Protein AF-A0A1B9S651-F1 (afdb_monomer_lite)

Radius of gyration: 18.15 Å; chains: 1; bounding box: 76×30×40 Å

Structure (mmCIF, N/CA/C/O backbone):
data_AF-A0A1B9S651-F1
#
_entry.id   AF-A0A1B9S651-F1
#
loop_
_atom_site.group_PDB
_atom_site.id
_atom_site.type_symbol
_atom_site.label_atom_id
_atom_site.label_alt_id
_atom_site.label_comp_id
_atom_site.label_asym_id
_atom_site.label_entity_id
_atom_site.label_seq_id
_atom_site.pdbx_PDB_ins_code
_atom_site.Cartn_x
_atom_site.Cartn_y
_atom_site.Cartn_z
_atom_site.occupancy
_atom_site.B_iso_or_equiv
_atom_site.auth_seq_id
_atom_site.auth_comp_id
_atom_site.auth_asym_id
_atom_site.auth_atom_id
_atom_site.pdbx_PDB_model_num
ATOM 1 N N . MET A 1 1 ? 42.872 4.425 -22.861 1.00 46.91 1 MET A N 1
ATOM 2 C CA . MET A 1 1 ? 41.593 3.823 -23.287 1.00 46.91 1 MET A CA 1
ATOM 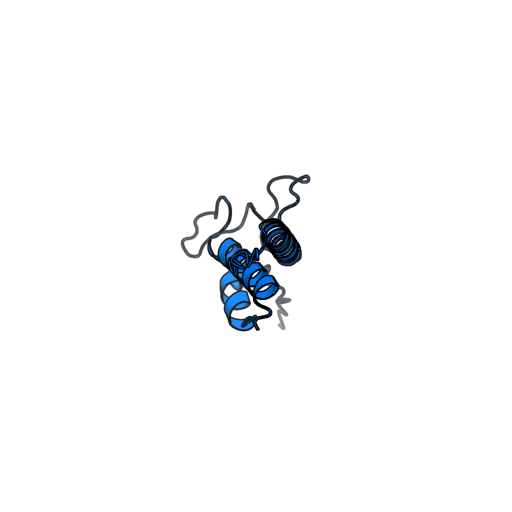3 C C . MET A 1 1 ? 40.759 3.622 -22.042 1.00 46.91 1 MET A C 1
ATOM 5 O O . MET A 1 1 ? 41.035 2.718 -21.267 1.00 46.91 1 MET A O 1
ATOM 9 N N . SER A 1 2 ? 39.843 4.553 -21.793 1.00 48.75 2 SER A N 1
ATOM 10 C CA . SER A 1 2 ? 38.968 4.549 -20.624 1.00 48.75 2 SER A CA 1
ATOM 11 C C . SER A 1 2 ? 37.821 3.576 -20.888 1.00 48.75 2 SER A C 1
ATOM 13 O O . SER A 1 2 ? 36.890 3.909 -21.611 1.00 48.75 2 SER A O 1
ATOM 15 N N . GLY A 1 3 ? 37.922 2.358 -20.365 1.00 49.81 3 GLY A N 1
ATOM 16 C CA . GLY A 1 3 ? 36.789 1.443 -20.251 1.00 49.81 3 GLY A CA 1
ATOM 17 C C . GLY A 1 3 ? 36.259 1.556 -18.835 1.00 49.81 3 GLY A C 1
ATOM 18 O O . GLY A 1 3 ? 36.717 0.831 -17.955 1.00 49.81 3 GLY A O 1
ATOM 19 N N . TRP A 1 4 ? 35.401 2.543 -18.581 1.00 55.06 4 TRP A N 1
ATOM 20 C CA . TRP A 1 4 ? 34.755 2.663 -17.283 1.00 55.06 4 TRP A CA 1
ATOM 21 C C . TRP A 1 4 ? 33.799 1.494 -17.088 1.00 55.06 4 TRP A C 1
ATOM 23 O O . TRP A 1 4 ? 32.977 1.182 -17.943 1.00 55.06 4 TRP A O 1
ATOM 33 N N . ILE A 1 5 ? 33.995 0.844 -15.949 1.00 56.00 5 ILE A N 1
ATOM 34 C CA . ILE A 1 5 ? 33.122 -0.120 -15.299 1.00 56.00 5 ILE A CA 1
ATOM 35 C C . ILE A 1 5 ? 31.674 0.358 -15.460 1.00 56.00 5 ILE A C 1
ATOM 37 O O . ILE A 1 5 ? 31.276 1.335 -14.826 1.00 56.00 5 ILE A O 1
ATOM 41 N N . SER A 1 6 ? 30.882 -0.315 -16.297 1.00 48.56 6 SER A N 1
ATOM 42 C CA . SER A 1 6 ? 29.426 -0.227 -16.204 1.00 48.56 6 SER A CA 1
ATOM 43 C C . SER A 1 6 ? 29.041 -0.955 -14.925 1.00 48.56 6 SER A C 1
A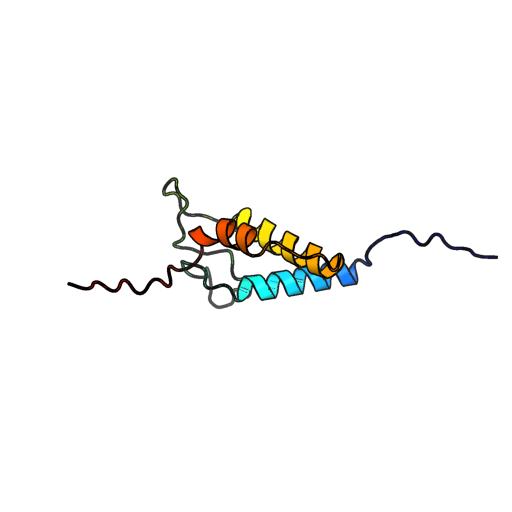TOM 45 O O . SER A 1 6 ? 28.785 -2.157 -14.919 1.00 48.56 6 SER A O 1
ATOM 47 N N . SER A 1 7 ? 29.128 -0.224 -13.815 1.00 50.16 7 SER A N 1
ATOM 48 C CA . SER A 1 7 ? 28.535 -0.629 -12.555 1.00 50.16 7 SER A CA 1
ATOM 49 C C . SER A 1 7 ? 27.058 -0.841 -12.847 1.00 50.16 7 SER A C 1
ATOM 51 O O . SER A 1 7 ? 26.386 0.065 -13.337 1.00 50.16 7 SER A O 1
ATOM 53 N N . LEU A 1 8 ? 26.593 -2.068 -12.650 1.00 57.75 8 LEU A N 1
ATOM 54 C CA . LEU A 1 8 ? 25.216 -2.488 -12.859 1.00 57.75 8 LEU A CA 1
ATOM 55 C C . LEU A 1 8 ? 24.354 -1.890 -11.733 1.00 57.75 8 LEU A C 1
ATOM 57 O O . LEU A 1 8 ? 23.893 -2.594 -10.844 1.00 57.75 8 LEU A O 1
ATOM 61 N N . THR A 1 9 ? 24.243 -0.567 -11.700 1.00 61.31 9 THR A N 1
ATOM 62 C CA . THR A 1 9 ? 23.451 0.182 -10.729 1.00 61.31 9 THR A CA 1
ATOM 63 C C . THR A 1 9 ? 22.327 0.831 -11.503 1.00 61.31 9 THR A C 1
ATOM 65 O O . THR A 1 9 ? 22.587 1.658 -12.378 1.00 61.31 9 THR 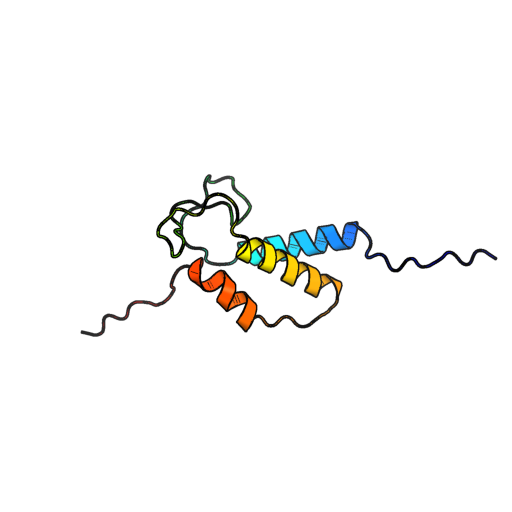A O 1
ATOM 68 N N . VAL A 1 10 ? 21.091 0.435 -11.201 1.00 66.06 10 VAL A N 1
ATOM 69 C CA . VAL A 1 10 ? 19.909 1.196 -11.611 1.00 66.06 10 VAL A CA 1
ATOM 70 C C . VAL A 1 10 ? 20.160 2.646 -11.181 1.00 66.06 10 VAL A C 1
ATOM 72 O O . VAL A 1 10 ? 20.520 2.851 -10.016 1.00 66.06 10 VAL A O 1
ATOM 75 N N . PRO A 1 11 ? 20.097 3.631 -12.091 1.00 76.94 11 PRO A N 1
ATOM 76 C CA . PRO A 1 11 ? 20.352 5.011 -11.711 1.00 76.94 11 PRO A CA 1
ATOM 77 C C . PRO A 1 11 ? 19.312 5.430 -10.667 1.00 76.94 11 PRO A C 1
ATOM 79 O O . PRO A 1 11 ? 18.143 5.054 -10.757 1.00 76.94 11 PRO A O 1
ATOM 82 N N . GLU A 1 12 ? 19.743 6.173 -9.647 1.00 77.75 12 GLU A N 1
ATOM 83 C CA . GLU A 1 12 ? 18.892 6.543 -8.504 1.00 77.75 12 GLU A CA 1
ATOM 84 C C . GLU A 1 12 ? 17.601 7.253 -8.954 1.00 77.75 12 GLU A C 1
ATOM 86 O O . GLU A 1 12 ? 16.539 7.029 -8.379 1.00 77.75 12 GLU A O 1
ATOM 91 N N . GLU A 1 13 ? 17.670 8.015 -10.049 1.00 82.00 13 GLU A N 1
ATOM 92 C CA . GLU A 1 13 ? 16.526 8.685 -10.678 1.00 82.00 13 GLU A CA 1
ATOM 93 C C . GLU A 1 13 ? 15.453 7.702 -11.181 1.00 82.00 13 GLU A C 1
ATOM 95 O O . GLU A 1 13 ? 14.259 7.956 -11.009 1.00 82.00 13 GLU A O 1
ATOM 100 N N . ASP A 1 14 ? 15.850 6.562 -11.756 1.00 84.62 14 ASP A N 1
ATOM 101 C CA . ASP A 1 14 ? 14.906 5.543 -12.235 1.00 84.62 14 ASP A CA 1
ATOM 102 C C . ASP A 1 14 ? 14.224 4.844 -11.052 1.00 84.62 14 ASP A C 1
ATOM 104 O O . ASP A 1 14 ? 13.025 4.562 -11.100 1.00 84.62 14 ASP A O 1
ATOM 108 N N . LEU A 1 15 ? 14.959 4.614 -9.957 1.00 86.94 15 LEU A N 1
ATOM 109 C CA . LEU A 1 15 ? 14.403 4.051 -8.725 1.00 86.94 15 LEU A CA 1
ATOM 110 C C . LEU A 1 15 ? 13.376 4.997 -8.091 1.00 86.94 15 LEU A C 1
ATOM 112 O O . LEU A 1 15 ? 12.284 4.560 -7.726 1.00 86.94 15 LEU A O 1
ATOM 116 N N . GLU A 1 16 ? 13.694 6.288 -7.984 1.00 88.44 16 GLU A N 1
ATOM 117 C CA . GLU A 1 16 ? 12.763 7.291 -7.460 1.00 88.44 16 GLU A CA 1
ATOM 118 C C . GLU A 1 16 ? 11.493 7.393 -8.314 1.00 88.44 16 GLU A C 1
ATOM 120 O O . GLU A 1 16 ? 10.382 7.466 -7.777 1.00 88.44 16 GLU A O 1
ATOM 125 N N . GLN A 1 17 ? 11.627 7.355 -9.644 1.00 90.50 17 GLN A N 1
ATOM 126 C CA . GLN A 1 17 ? 10.481 7.368 -10.553 1.00 90.50 17 GLN A CA 1
ATOM 127 C C . GLN A 1 17 ? 9.633 6.099 -10.437 1.00 90.50 17 GLN A C 1
ATOM 129 O O . GLN A 1 17 ? 8.406 6.197 -10.359 1.00 90.50 17 GLN A O 1
ATOM 134 N N . ALA A 1 18 ? 10.260 4.923 -10.381 1.00 90.88 18 ALA A N 1
ATOM 135 C CA . ALA A 1 18 ? 9.561 3.653 -10.220 1.00 90.88 18 ALA A CA 1
ATOM 136 C C . ALA A 1 18 ? 8.806 3.591 -8.889 1.00 90.88 18 ALA A C 1
ATOM 138 O O . ALA A 1 18 ? 7.632 3.219 -8.866 1.00 90.88 18 ALA A O 1
ATOM 139 N N . LEU A 1 19 ? 9.439 4.024 -7.793 1.00 90.12 19 LEU A N 1
ATOM 140 C CA . LEU A 1 19 ? 8.788 4.121 -6.489 1.00 90.12 19 LEU A CA 1
ATOM 141 C C . LEU A 1 19 ? 7.614 5.086 -6.534 1.00 90.12 19 LEU A C 1
ATOM 143 O O . LEU A 1 19 ? 6.547 4.734 -6.048 1.00 90.12 19 LEU A O 1
ATOM 147 N N . LYS A 1 20 ? 7.764 6.258 -7.158 1.00 92.19 20 LYS A N 1
ATOM 148 C CA . LYS A 1 20 ? 6.675 7.229 -7.304 1.00 92.19 20 LYS A CA 1
ATOM 149 C C . LYS A 1 20 ? 5.496 6.675 -8.107 1.00 92.19 20 LYS A C 1
ATOM 151 O O . LYS A 1 20 ? 4.352 6.852 -7.705 1.00 92.19 20 LYS A O 1
ATOM 156 N N . LEU A 1 21 ? 5.753 5.980 -9.210 1.00 91.50 21 LEU A N 1
ATOM 157 C CA . LEU A 1 21 ? 4.697 5.369 -10.018 1.00 91.50 21 LEU A CA 1
ATOM 158 C C . LEU A 1 21 ? 4.004 4.224 -9.279 1.00 91.50 21 LEU A C 1
ATOM 160 O O . LEU A 1 21 ? 2.778 4.152 -9.273 1.00 91.50 21 LEU A O 1
ATOM 164 N N . ALA A 1 22 ? 4.767 3.353 -8.618 1.00 92.06 22 ALA A N 1
ATOM 165 C CA . ALA A 1 22 ? 4.215 2.291 -7.784 1.00 92.06 22 ALA A CA 1
ATOM 166 C C . ALA A 1 22 ? 3.322 2.860 -6.681 1.00 92.06 22 ALA A C 1
ATOM 168 O O . ALA A 1 22 ? 2.195 2.421 -6.460 1.00 92.06 22 ALA A O 1
ATOM 169 N N . ALA A 1 23 ? 3.826 3.905 -6.045 1.00 91.44 23 ALA A N 1
ATOM 170 C CA . ALA A 1 23 ? 3.159 4.674 -5.032 1.00 91.44 23 ALA A CA 1
ATOM 171 C C . ALA A 1 23 ? 1.839 5.271 -5.559 1.00 91.44 23 ALA A C 1
ATOM 173 O O . ALA A 1 23 ? 0.832 5.182 -4.856 1.00 91.44 23 ALA A O 1
ATOM 174 N N . ASP A 1 24 ? 1.819 5.861 -6.753 1.00 91.94 24 ASP A N 1
ATOM 175 C CA . ASP A 1 24 ? 0.614 6.413 -7.383 1.00 91.94 24 ASP A CA 1
ATOM 176 C C . ASP A 1 24 ? -0.395 5.312 -7.765 1.00 91.94 24 ASP A C 1
ATOM 178 O O . ASP A 1 24 ? -1.598 5.490 -7.590 1.00 91.94 24 ASP A O 1
ATOM 182 N N . LEU A 1 25 ? 0.071 4.147 -8.228 1.00 90.31 25 LEU A N 1
ATOM 183 C CA . LEU A 1 25 ? -0.789 2.998 -8.541 1.00 90.31 25 LEU A CA 1
ATOM 184 C C . LEU A 1 25 ? -1.473 2.433 -7.292 1.00 90.31 25 LEU A C 1
ATOM 186 O O . LEU A 1 25 ? -2.670 2.146 -7.321 1.00 90.31 25 LEU A O 1
ATOM 190 N N . VAL A 1 26 ? -0.736 2.312 -6.185 1.00 91.06 26 VAL A N 1
ATOM 191 C CA . VAL A 1 26 ? -1.299 1.912 -4.888 1.00 91.06 26 VAL A CA 1
ATOM 192 C C . VAL A 1 26 ? -2.353 2.921 -4.429 1.00 91.06 26 VAL A C 1
ATOM 194 O O . VAL A 1 26 ? -3.396 2.517 -3.920 1.00 91.06 26 VAL A O 1
ATOM 197 N N . ASP A 1 27 ? -2.142 4.219 -4.663 1.00 90.56 27 ASP A N 1
ATOM 198 C CA . ASP A 1 27 ? -3.086 5.270 -4.263 1.00 90.56 27 ASP A CA 1
ATOM 199 C C . ASP A 1 27 ? -4.456 5.179 -4.961 1.00 90.56 27 ASP A C 1
ATOM 201 O O . ASP A 1 27 ? -5.444 5.702 -4.437 1.00 90.56 27 ASP A O 1
ATOM 205 N N . LEU A 1 28 ? -4.538 4.492 -6.106 1.00 89.44 28 LEU A N 1
ATOM 206 C CA . LEU A 1 28 ? -5.785 4.250 -6.840 1.00 89.44 28 LEU A CA 1
ATOM 207 C C . LEU A 1 28 ? -6.620 3.099 -6.260 1.00 89.44 28 LEU A C 1
ATOM 209 O O . LEU A 1 28 ? -7.782 2.934 -6.645 1.00 89.44 28 LEU A O 1
ATOM 213 N N . LEU A 1 29 ? -6.059 2.290 -5.357 1.00 88.75 29 LEU A N 1
ATOM 214 C CA . LEU A 1 29 ? -6.772 1.152 -4.789 1.00 88.75 29 LEU A CA 1
ATOM 215 C C . LEU A 1 29 ? -7.895 1.602 -3.838 1.00 88.75 29 LEU A C 1
ATOM 217 O O . LEU A 1 29 ? -7.735 2.560 -3.074 1.00 88.75 29 LEU A O 1
ATOM 221 N N . PRO A 1 30 ? -9.039 0.892 -3.828 1.00 89.12 30 PRO A N 1
ATOM 222 C CA . PRO A 1 30 ? -10.198 1.257 -3.021 1.00 89.12 30 PRO A CA 1
ATOM 223 C C . PRO A 1 30 ? -10.015 0.848 -1.550 1.00 89.12 30 PRO A C 1
ATOM 225 O O . PRO A 1 30 ? -10.737 -0.008 -1.044 1.00 89.12 30 PRO A O 1
ATOM 228 N N . PHE A 1 31 ? -9.057 1.449 -0.843 1.00 90.38 31 PHE A N 1
ATOM 229 C CA . PHE A 1 31 ? -8.797 1.132 0.562 1.00 90.38 31 PHE A CA 1
ATOM 230 C C . PHE A 1 31 ? -9.974 1.489 1.492 1.00 90.38 31 PHE A C 1
ATOM 232 O O . PHE A 1 31 ? -10.646 2.523 1.363 1.00 90.38 31 PHE A O 1
ATOM 239 N N . SER A 1 32 ? -10.199 0.618 2.471 1.00 89.94 32 SER A N 1
ATOM 240 C CA . SER A 1 32 ? -11.121 0.780 3.595 1.00 89.94 32 SER A CA 1
ATOM 241 C C . SER A 1 32 ? -10.709 1.925 4.515 1.00 89.94 32 SER A C 1
ATOM 243 O O . SER A 1 32 ? -9.601 2.448 4.436 1.00 89.94 32 SER A O 1
ATOM 245 N N . GLY A 1 33 ? -11.630 2.375 5.366 1.00 89.44 33 GLY A N 1
ATOM 246 C CA . GLY A 1 33 ? -11.395 3.516 6.251 1.00 89.44 33 GLY A CA 1
ATOM 247 C C . GLY A 1 33 ? -11.284 4.854 5.513 1.00 89.44 33 GLY A C 1
ATOM 248 O O . GLY A 1 33 ? -11.690 4.993 4.345 1.00 89.44 33 GLY A O 1
ATOM 249 N N . VAL A 1 34 ? -10.726 5.845 6.206 1.00 90.62 34 VAL A N 1
ATOM 250 C CA . VAL A 1 34 ? -10.586 7.239 5.752 1.00 90.62 34 VAL A CA 1
ATOM 251 C C . VAL A 1 34 ? -9.141 7.720 5.877 1.00 90.62 34 VAL A C 1
ATOM 253 O O . VAL A 1 34 ? -8.407 7.270 6.754 1.00 90.62 34 VAL A O 1
ATOM 256 N N . LYS A 1 35 ? -8.723 8.629 4.988 1.00 91.38 35 LYS A N 1
ATOM 257 C CA . LYS A 1 35 ? -7.438 9.333 5.127 1.00 91.38 35 LYS A CA 1
ATOM 258 C C . LYS A 1 35 ? -7.462 10.192 6.396 1.00 91.38 35 LYS A C 1
ATOM 260 O O . LYS A 1 35 ? -8.535 10.621 6.815 1.00 91.38 35 LYS A O 1
ATOM 265 N N . LEU A 1 36 ? -6.296 10.446 6.993 1.00 90.19 36 LEU A N 1
ATOM 266 C CA . LEU A 1 36 ? -6.217 11.201 8.251 1.00 90.19 36 LEU A CA 1
ATOM 267 C C . LEU A 1 36 ? -6.537 12.693 8.072 1.00 90.19 36 LEU A C 1
ATOM 269 O O . LEU A 1 36 ? -7.046 13.329 8.990 1.00 90.19 36 LEU A O 1
ATOM 273 N N . CYS A 1 37 ? -6.252 13.242 6.892 1.00 89.94 37 CYS A N 1
ATOM 274 C CA . CYS A 1 37 ? -6.599 14.606 6.505 1.00 89.94 37 CYS A CA 1
ATOM 275 C C . CYS A 1 37 ? -6.934 14.691 5.009 1.00 89.94 37 CYS A C 1
ATOM 277 O O . CYS A 1 37 ? -6.614 13.784 4.232 1.00 89.94 37 CYS A O 1
ATOM 279 N N . GLU A 1 38 ? -7.582 15.784 4.603 1.00 84.44 38 GLU A N 1
ATOM 280 C CA . GLU A 1 38 ? -7.992 16.011 3.212 1.00 84.44 38 GLU A CA 1
ATOM 281 C C . GLU A 1 38 ? -6.790 16.268 2.290 1.00 84.44 38 GLU A C 1
ATOM 283 O O . GLU A 1 38 ? -6.801 15.872 1.125 1.00 84.44 38 GLU A O 1
ATOM 288 N N . GLU A 1 39 ? -5.712 16.854 2.816 1.00 90.44 39 GLU A N 1
ATOM 289 C CA . GLU A 1 39 ? -4.486 17.159 2.072 1.00 90.44 39 GLU A CA 1
ATOM 290 C C . GLU A 1 39 ? -3.577 15.936 1.878 1.00 90.44 39 GLU A C 1
ATOM 292 O O . GLU A 1 39 ? -2.562 16.010 1.173 1.00 90.44 39 GLU A O 1
ATOM 297 N N . GLN A 1 40 ? -3.910 14.799 2.498 1.00 89.50 40 GLN A N 1
ATOM 298 C CA . GLN A 1 40 ? -3.119 13.583 2.394 1.00 89.50 40 GLN A CA 1
ATOM 299 C C . GLN A 1 40 ? -3.141 13.059 0.953 1.00 89.50 40 GLN A C 1
ATOM 301 O O . GLN A 1 40 ? -4.126 12.495 0.471 1.00 89.50 40 GLN A O 1
ATOM 306 N N . LYS A 1 41 ? -2.004 13.190 0.267 1.00 87.56 41 LYS A N 1
ATOM 307 C CA . LYS A 1 41 ? -1.840 12.709 -1.112 1.00 87.56 41 LYS A CA 1
ATOM 308 C C . LYS A 1 41 ? -1.898 11.180 -1.175 1.00 87.56 41 LYS A C 1
ATOM 310 O O . LYS A 1 41 ? -2.722 10.631 -1.900 1.00 87.56 41 LYS A O 1
ATOM 315 N N . ARG A 1 42 ? -1.118 10.528 -0.310 1.00 89.56 42 ARG A N 1
ATOM 316 C CA . ARG A 1 42 ? -0.942 9.070 -0.230 1.00 89.56 42 ARG A CA 1
ATOM 317 C C . ARG A 1 42 ? -2.204 8.336 0.235 1.00 89.56 42 ARG A C 1
ATOM 319 O O . ARG A 1 42 ? -3.004 8.886 0.995 1.00 89.56 42 ARG A O 1
ATOM 326 N N . ALA A 1 43 ? -2.393 7.087 -0.181 1.00 87.69 43 ALA A N 1
ATOM 327 C CA . ALA A 1 43 ? -3.506 6.238 0.248 1.00 87.69 43 ALA A CA 1
ATOM 328 C C . ALA A 1 43 ? -3.474 5.937 1.749 1.00 87.69 43 ALA A C 1
ATOM 330 O O . ALA A 1 43 ? -4.537 5.902 2.372 1.00 87.69 43 ALA A O 1
ATOM 331 N N . TRP A 1 44 ? -2.272 5.770 2.300 1.00 92.00 44 TRP A N 1
ATOM 332 C CA . TRP A 1 44 ? -1.985 5.538 3.714 1.00 92.00 44 TRP A CA 1
ATOM 333 C C . TRP A 1 44 ? -1.110 6.665 4.284 1.00 92.00 44 TRP A C 1
ATOM 335 O O . TRP A 1 44 ? -0.378 7.294 3.516 1.00 92.00 44 TRP A O 1
ATOM 345 N N . PRO A 1 45 ? -1.164 6.948 5.599 1.00 92.94 45 PRO A N 1
ATOM 346 C CA . PRO A 1 45 ? -1.907 6.246 6.657 1.00 92.94 45 PRO A CA 1
ATOM 347 C C . PRO A 1 45 ? -3.435 6.441 6.605 1.00 92.94 45 PRO A C 1
ATOM 349 O O . PRO A 1 45 ? -3.935 7.320 5.903 1.00 92.94 45 PRO A O 1
ATOM 352 N N . ARG A 1 46 ? -4.197 5.608 7.323 1.00 91.94 46 ARG A N 1
ATOM 353 C CA . ARG A 1 46 ? -5.670 5.674 7.379 1.00 91.94 46 ARG A CA 1
ATOM 354 C C . ARG A 1 46 ? -6.179 5.437 8.798 1.00 91.94 46 ARG A C 1
ATOM 356 O O . ARG A 1 46 ? -5.467 4.862 9.610 1.00 91.94 46 ARG A O 1
ATOM 363 N N . SER A 1 47 ? -7.410 5.869 9.067 1.00 91.12 47 SER A N 1
ATOM 364 C CA . SER A 1 47 ? -8.152 5.562 10.297 1.00 91.12 47 SER A CA 1
ATOM 365 C C . SER A 1 47 ? -9.425 4.774 9.985 1.00 91.12 47 SER A C 1
ATOM 367 O O . SER A 1 47 ? -9.963 4.842 8.870 1.00 91.12 47 SER A O 1
ATOM 369 N N . GLY A 1 48 ? -9.893 4.001 10.966 1.00 88.00 48 GLY A N 1
ATOM 370 C CA . GLY A 1 48 ? -11.054 3.122 10.833 1.00 88.00 48 GLY A CA 1
ATOM 371 C C . GLY A 1 48 ? -10.756 1.834 10.061 1.00 88.00 48 GLY A C 1
ATOM 372 O O . GLY A 1 48 ? -11.666 1.254 9.470 1.00 88.00 48 GLY A O 1
ATOM 373 N N . VAL A 1 49 ? -9.487 1.411 10.032 1.00 89.88 49 VAL A N 1
ATOM 374 C CA . VAL A 1 49 ? -9.050 0.112 9.503 1.00 89.88 49 VAL A CA 1
ATOM 375 C C . VAL A 1 49 ? -8.495 -0.708 10.659 1.00 89.88 49 VAL A C 1
ATOM 377 O O . VAL A 1 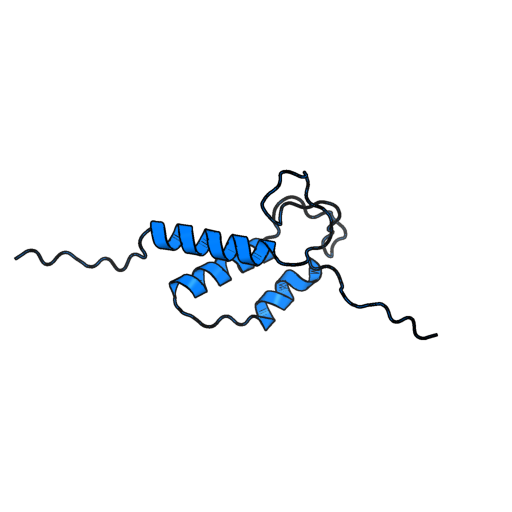49 ? -7.612 -0.245 11.377 1.00 89.88 49 VAL A O 1
ATOM 380 N N . TYR A 1 50 ? -9.009 -1.922 10.833 1.00 87.81 50 TYR A N 1
ATOM 381 C CA . TYR A 1 50 ? -8.672 -2.787 11.959 1.00 87.81 50 TYR A CA 1
ATOM 382 C C . TYR A 1 50 ? -8.024 -4.072 11.462 1.00 87.81 50 TYR A C 1
ATOM 384 O O . TYR A 1 50 ? -8.447 -4.644 10.456 1.00 87.81 50 TYR A O 1
ATOM 392 N N . GLY A 1 51 ? -6.987 -4.512 12.169 1.00 83.75 51 GLY A N 1
ATOM 393 C CA . GLY A 1 51 ? -6.337 -5.787 11.910 1.00 83.75 51 GLY A CA 1
ATOM 394 C C . GLY A 1 51 ? -7.186 -6.975 12.382 1.00 83.75 51 GLY A C 1
ATOM 395 O O . GLY A 1 51 ? -8.192 -6.800 13.073 1.00 83.75 51 GLY A O 1
ATOM 396 N N . PRO A 1 52 ? -6.759 -8.213 12.086 1.00 79.81 52 PRO A N 1
ATOM 397 C CA . PRO A 1 52 ? -7.473 -9.426 12.499 1.00 79.81 52 PRO A CA 1
ATOM 398 C C . PRO A 1 52 ? -7.550 -9.600 14.025 1.00 79.81 52 PRO A C 1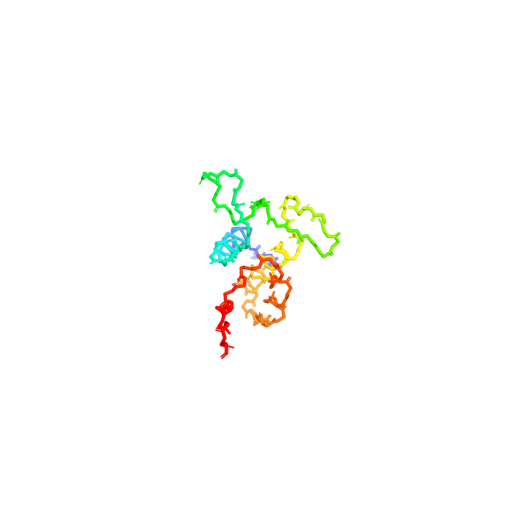
ATOM 400 O O . PRO A 1 52 ? -8.444 -10.280 14.519 1.00 79.81 52 PRO A O 1
ATOM 403 N N . ALA A 1 53 ? -6.633 -8.976 14.772 1.00 84.44 53 ALA A N 1
ATOM 404 C CA . ALA A 1 53 ? -6.650 -8.947 16.234 1.00 84.44 53 ALA A CA 1
ATOM 405 C C . ALA A 1 53 ? -7.683 -7.959 16.819 1.00 84.44 53 ALA A C 1
ATOM 407 O O . ALA A 1 53 ? -7.933 -7.983 18.020 1.00 84.44 53 ALA A O 1
ATOM 408 N N . GLY A 1 54 ? -8.304 -7.116 15.985 1.00 83.94 54 GLY A N 1
ATOM 409 C CA . GLY A 1 54 ? -9.251 -6.080 16.407 1.00 83.94 54 GLY A CA 1
ATOM 410 C C . GLY A 1 54 ? -8.609 -4.738 16.769 1.00 83.94 54 GLY A C 1
ATOM 411 O O . GLY A 1 54 ? -9.333 -3.785 17.047 1.00 83.94 54 GLY A O 1
ATOM 412 N N . ASP A 1 55 ? -7.280 -4.635 16.730 1.00 89.19 55 ASP A N 1
ATOM 413 C CA . ASP A 1 55 ? -6.556 -3.381 16.944 1.00 89.19 55 ASP A CA 1
ATOM 414 C C . ASP A 1 55 ? -6.588 -2.491 15.693 1.00 89.19 55 ASP A C 1
ATOM 416 O O . ASP A 1 55 ? -6.529 -2.982 14.560 1.00 89.19 55 ASP A O 1
ATOM 420 N N . GLU A 1 56 ? -6.680 -1.172 15.888 1.00 88.81 56 GLU A N 1
ATOM 421 C CA . GLU A 1 56 ? -6.610 -0.210 14.783 1.00 88.81 56 GLU A CA 1
ATOM 422 C C . GLU A 1 56 ? -5.200 -0.200 14.190 1.00 88.81 56 GLU A C 1
ATOM 424 O O . GLU A 1 56 ? -4.197 -0.104 14.904 1.00 88.81 56 GLU A O 1
ATOM 429 N N . ILE A 1 57 ? -5.122 -0.283 12.864 1.00 90.25 57 ILE A N 1
ATOM 430 C CA . ILE A 1 57 ? -3.848 -0.211 12.163 1.00 90.25 57 ILE A CA 1
ATOM 431 C C . ILE A 1 57 ? -3.432 1.251 12.093 1.00 90.25 57 ILE A C 1
ATOM 433 O O . ILE A 1 57 ? -4.046 2.059 11.398 1.00 90.25 57 ILE A O 1
ATOM 437 N N . THR A 1 58 ? -2.365 1.579 12.812 1.00 88.31 58 THR A N 1
ATOM 438 C CA . THR A 1 58 ? -1.757 2.908 12.789 1.00 88.31 58 THR A CA 1
ATOM 439 C C . THR A 1 58 ? -0.561 2.916 11.839 1.00 88.31 58 THR A C 1
ATOM 441 O O . THR A 1 58 ? 0.197 1.952 11.771 1.00 88.31 58 THR A O 1
ATOM 444 N N . GLY A 1 59 ? -0.382 4.005 11.088 1.00 89.69 59 GLY A N 1
ATOM 445 C CA . GLY A 1 59 ? 0.709 4.108 10.114 1.00 89.69 59 GLY A CA 1
ATOM 446 C C . GLY A 1 59 ? 0.403 3.405 8.790 1.00 89.69 59 GLY A C 1
ATOM 447 O O . GLY A 1 59 ? -0.739 3.423 8.335 1.00 89.69 59 GLY A O 1
ATOM 448 N N . ILE A 1 60 ? 1.434 2.864 8.140 1.00 91.25 60 ILE A N 1
ATOM 449 C CA . ILE A 1 60 ? 1.322 2.136 6.871 1.00 91.25 60 ILE A CA 1
ATOM 450 C C . ILE A 1 60 ? 1.458 0.635 7.183 1.00 91.25 60 ILE A C 1
ATOM 452 O O . ILE A 1 60 ? 2.428 0.257 7.836 1.00 91.25 60 ILE A O 1
ATOM 456 N N . PRO A 1 61 ? 0.509 -0.221 6.762 1.00 91.12 61 PRO A N 1
ATOM 457 C CA . PRO A 1 61 ? 0.638 -1.661 6.932 1.00 91.12 61 PRO A CA 1
ATOM 458 C C . PRO A 1 61 ? 1.823 -2.194 6.115 1.00 91.12 61 PRO A C 1
ATOM 460 O O . PRO A 1 61 ? 1.984 -1.779 4.960 1.00 91.12 61 PRO A O 1
ATOM 463 N N . PRO A 1 62 ? 2.595 -3.159 6.641 1.00 90.38 62 PRO A N 1
ATOM 464 C CA . PRO A 1 62 ? 3.739 -3.725 5.929 1.00 90.38 62 PRO A CA 1
ATOM 465 C C . PRO A 1 62 ? 3.331 -4.382 4.604 1.00 90.38 62 PRO A C 1
ATOM 467 O O . PRO A 1 62 ? 4.085 -4.363 3.638 1.00 90.38 62 PRO A O 1
ATOM 470 N N . GLU A 1 63 ? 2.116 -4.919 4.502 1.00 89.62 63 GLU A N 1
ATOM 471 C CA . GLU A 1 63 ? 1.589 -5.484 3.258 1.00 89.62 63 GLU A CA 1
ATOM 472 C C . GLU A 1 63 ? 1.411 -4.428 2.158 1.00 89.62 63 GLU A C 1
ATOM 474 O O . GLU A 1 63 ? 1.574 -4.730 0.976 1.00 89.62 63 GLU A O 1
ATOM 479 N N . VAL A 1 64 ? 1.079 -3.188 2.532 1.00 90.69 64 VAL A N 1
ATOM 480 C CA . VAL A 1 64 ? 0.935 -2.069 1.591 1.00 90.69 64 VAL A CA 1
ATOM 481 C C . VAL A 1 64 ? 2.306 -1.559 1.154 1.00 90.69 64 VAL A C 1
ATOM 483 O O . VAL A 1 64 ? 2.487 -1.241 -0.023 1.00 90.69 64 VAL A O 1
ATOM 486 N N . GLU A 1 65 ? 3.278 -1.516 2.067 1.00 91.31 65 GLU A N 1
ATOM 487 C CA . GLU A 1 65 ? 4.672 -1.195 1.733 1.00 91.31 65 GLU A CA 1
ATOM 488 C C . GLU A 1 65 ? 5.246 -2.230 0.760 1.00 91.31 65 GLU A C 1
ATOM 490 O O . GLU A 1 65 ? 5.717 -1.865 -0.318 1.00 91.31 65 GLU A O 1
ATOM 495 N N . LEU A 1 66 ? 5.081 -3.521 1.068 1.00 90.44 66 LEU A N 1
ATOM 496 C CA . LEU A 1 66 ? 5.500 -4.628 0.208 1.00 90.44 66 LEU A CA 1
ATOM 497 C C . LEU A 1 66 ? 4.854 -4.571 -1.178 1.00 90.44 66 LEU A C 1
ATOM 499 O O . LEU A 1 66 ? 5.515 -4.855 -2.172 1.00 90.44 66 LEU A O 1
ATOM 503 N N . LEU A 1 67 ? 3.575 -4.194 -1.270 1.00 90.19 67 LEU A N 1
ATOM 504 C CA . LEU A 1 67 ? 2.914 -4.000 -2.560 1.00 90.19 67 LEU A CA 1
ATOM 505 C C . LEU A 1 67 ? 3.598 -2.899 -3.381 1.00 90.19 67 LEU A C 1
ATOM 507 O O . LEU A 1 67 ? 3.854 -3.085 -4.570 1.00 90.19 67 LEU A O 1
ATOM 511 N N . CYS A 1 68 ? 3.901 -1.763 -2.754 1.00 91.31 68 CYS A N 1
ATOM 512 C CA . CYS A 1 68 ? 4.571 -0.646 -3.412 1.00 91.31 68 CYS A CA 1
ATOM 513 C C . CYS A 1 68 ? 5.978 -1.039 -3.889 1.00 91.31 68 CYS A C 1
ATOM 515 O O . CYS A 1 68 ? 6.337 -0.781 -5.038 1.00 91.31 68 CYS A O 1
ATOM 517 N N . GLU A 1 69 ? 6.756 -1.712 -3.040 1.00 89.62 69 GLU A N 1
ATOM 518 C CA . GLU A 1 69 ? 8.092 -2.206 -3.385 1.00 89.62 69 GLU A CA 1
ATOM 519 C C . GLU A 1 69 ? 8.056 -3.243 -4.509 1.00 89.62 69 GLU A C 1
ATOM 521 O O . GLU A 1 69 ? 8.881 -3.197 -5.424 1.00 89.62 69 GLU A O 1
ATOM 526 N N . ALA A 1 70 ? 7.083 -4.156 -4.482 1.00 89.69 70 ALA A N 1
ATOM 527 C CA . ALA A 1 70 ? 6.929 -5.171 -5.512 1.00 89.69 70 ALA A CA 1
ATOM 528 C C . ALA A 1 70 ? 6.630 -4.518 -6.872 1.00 89.69 70 ALA A C 1
ATOM 530 O O . ALA A 1 70 ? 7.303 -4.823 -7.861 1.00 89.69 70 ALA A O 1
ATOM 531 N N . ILE A 1 71 ? 5.672 -3.584 -6.924 1.00 90.31 71 ILE A N 1
ATOM 532 C CA . ILE A 1 71 ? 5.338 -2.856 -8.156 1.00 90.31 71 ILE A CA 1
ATOM 533 C C . ILE A 1 71 ? 6.562 -2.084 -8.665 1.00 90.31 71 ILE A C 1
ATOM 535 O O . ILE A 1 71 ? 6.894 -2.198 -9.843 1.00 90.31 71 ILE A O 1
ATOM 539 N N . ALA A 1 72 ? 7.268 -1.354 -7.795 1.00 90.69 72 ALA A N 1
ATOM 540 C CA . ALA A 1 72 ? 8.472 -0.615 -8.177 1.00 90.69 72 ALA A CA 1
ATOM 541 C C . ALA A 1 72 ? 9.561 -1.545 -8.730 1.00 90.69 72 ALA A C 1
ATOM 543 O O . ALA A 1 72 ? 10.144 -1.271 -9.777 1.00 90.69 72 ALA A O 1
ATOM 544 N N . THR A 1 73 ? 9.783 -2.688 -8.080 1.00 88.56 73 THR A N 1
ATOM 545 C CA . THR A 1 73 ? 10.732 -3.707 -8.543 1.00 88.56 73 THR A CA 1
ATOM 546 C C . THR A 1 73 ? 10.367 -4.220 -9.933 1.00 88.56 73 THR A C 1
ATOM 548 O O . THR A 1 73 ? 11.246 -4.370 -10.775 1.00 88.56 73 THR A O 1
ATOM 551 N N . CYS A 1 74 ? 9.083 -4.449 -10.211 1.00 87.62 74 CYS A N 1
ATOM 552 C CA . CYS A 1 74 ? 8.654 -4.898 -11.536 1.00 87.62 74 CYS A CA 1
ATOM 553 C C . CYS A 1 74 ? 8.786 -3.823 -12.607 1.00 87.62 74 CYS A C 1
ATOM 555 O O . CYS A 1 74 ? 9.165 -4.153 -13.727 1.00 87.62 74 CYS A O 1
ATOM 557 N N . LEU A 1 75 ? 8.550 -2.554 -12.264 1.00 87.06 75 LEU A N 1
ATOM 558 C CA . LEU A 1 75 ? 8.805 -1.431 -13.168 1.00 87.06 75 LEU A CA 1
ATOM 559 C C . LEU A 1 75 ? 10.291 -1.330 -13.549 1.00 87.06 75 LEU A C 1
ATOM 561 O O . LEU A 1 75 ? 10.600 -0.985 -14.684 1.00 87.06 75 LEU A O 1
ATOM 565 N N . LEU A 1 76 ? 11.204 -1.653 -12.626 1.00 87.19 76 LEU A N 1
ATOM 566 C CA . LEU A 1 76 ? 12.652 -1.606 -12.864 1.00 87.19 76 LEU A CA 1
ATOM 567 C C . LEU A 1 76 ? 13.203 -2.850 -13.567 1.00 87.19 76 LEU A C 1
ATOM 569 O O . LEU A 1 76 ? 14.104 -2.746 -14.395 1.00 87.19 76 LEU A O 1
ATOM 573 N N . ALA A 1 77 ? 12.705 -4.031 -13.204 1.00 84.94 77 ALA A N 1
ATOM 574 C CA . ALA A 1 77 ? 13.207 -5.309 -13.702 1.00 84.94 77 ALA A CA 1
ATOM 575 C C . ALA A 1 77 ? 12.491 -5.800 -14.972 1.00 84.94 77 ALA A C 1
ATOM 577 O O . ALA A 1 77 ? 12.848 -6.866 -15.473 1.00 84.94 77 ALA A O 1
ATOM 578 N N . ASP A 1 78 ? 11.477 -5.067 -15.453 1.00 74.62 78 ASP A N 1
ATOM 579 C CA . ASP A 1 78 ? 10.542 -5.492 -16.510 1.00 74.62 78 ASP A CA 1
ATOM 580 C C . ASP A 1 78 ? 10.012 -6.919 -16.262 1.00 74.62 78 ASP A C 1
ATOM 582 O O . ASP A 1 78 ? 9.941 -7.782 -17.139 1.00 74.62 78 ASP A O 1
ATOM 586 N N . ALA A 1 79 ? 9.725 -7.197 -14.988 1.00 77.56 79 ALA A N 1
ATOM 587 C CA . ALA A 1 79 ? 9.350 -8.515 -14.504 1.00 77.56 79 ALA A CA 1
ATOM 588 C C . ALA A 1 79 ? 7.829 -8.633 -14.378 1.00 77.56 79 ALA A C 1
ATOM 590 O O . ALA A 1 79 ? 7.127 -7.682 -14.028 1.00 77.56 79 ALA A O 1
ATOM 591 N N . SER A 1 80 ? 7.303 -9.833 -14.625 1.00 75.88 80 SER A N 1
ATOM 592 C CA . SER A 1 80 ? 5.895 -10.125 -14.372 1.00 75.88 80 SER A CA 1
ATOM 593 C C . SER A 1 80 ? 5.649 -10.273 -12.873 1.00 75.88 80 SER A C 1
ATOM 595 O O . SER A 1 80 ? 6.284 -11.108 -12.225 1.00 75.88 80 SER A O 1
ATOM 597 N N . ILE A 1 81 ? 4.682 -9.527 -12.348 1.00 76.19 81 ILE A N 1
ATOM 598 C CA . ILE A 1 81 ? 4.204 -9.682 -10.977 1.00 76.19 81 ILE A CA 1
ATOM 599 C C . ILE A 1 81 ? 2.989 -10.604 -10.945 1.00 76.19 81 ILE A C 1
ATOM 601 O O . ILE A 1 81 ? 2.088 -10.495 -11.783 1.00 76.19 81 ILE A O 1
ATOM 605 N N . ASP A 1 82 ? 2.927 -11.471 -9.936 1.00 82.62 82 ASP A N 1
ATOM 606 C CA . ASP A 1 82 ? 1.687 -12.166 -9.617 1.00 82.62 82 ASP A CA 1
ATOM 607 C C . ASP A 1 82 ? 0.739 -11.200 -8.890 1.00 82.62 82 ASP A C 1
ATOM 609 O O . ASP A 1 82 ? 0.752 -11.044 -7.665 1.00 82.62 82 ASP A O 1
ATOM 613 N N . MET A 1 83 ? -0.091 -10.517 -9.681 1.00 75.06 83 MET A N 1
ATOM 614 C CA . MET A 1 83 ? -1.124 -9.622 -9.162 1.00 75.06 83 MET A CA 1
ATOM 615 C C . MET A 1 83 ? -2.119 -10.358 -8.258 1.00 75.06 83 MET A C 1
ATOM 617 O O . MET A 1 83 ? -2.696 -9.731 -7.372 1.00 75.06 83 MET A O 1
ATOM 621 N N . SER A 1 84 ? -2.322 -11.669 -8.442 1.00 78.44 84 SER A N 1
ATOM 622 C CA . SER A 1 84 ? -3.232 -12.449 -7.605 1.00 78.44 84 SER A CA 1
ATOM 623 C C . SER A 1 84 ? -2.682 -12.565 -6.187 1.00 78.44 84 SER A C 1
ATOM 625 O O . SER A 1 84 ? -3.405 -12.275 -5.235 1.00 78.44 84 SER A O 1
ATOM 627 N N . GLU A 1 85 ? -1.405 -12.921 -6.032 1.00 80.69 85 GLU A N 1
ATOM 628 C CA . GLU A 1 85 ? -0.771 -13.025 -4.711 1.00 80.69 85 GLU A CA 1
ATOM 629 C C . GLU A 1 85 ? -0.734 -11.666 -3.998 1.00 80.69 85 GLU A C 1
ATOM 631 O O . GLU A 1 85 ? -1.095 -11.556 -2.823 1.00 80.69 85 GLU A O 1
ATOM 636 N N . LEU A 1 86 ? -0.348 -10.613 -4.719 1.00 77.94 86 LEU A N 1
ATOM 637 C CA . LEU A 1 86 ? -0.288 -9.265 -4.161 1.00 77.94 86 LEU A CA 1
ATOM 638 C C . LEU A 1 86 ? -1.667 -8.747 -3.758 1.00 77.94 86 LEU A C 1
ATOM 640 O O . LEU A 1 86 ? -1.819 -8.201 -2.664 1.00 77.94 86 LEU A O 1
ATOM 644 N N . SER A 1 87 ? -2.684 -8.971 -4.593 1.00 79.75 87 SER A N 1
ATOM 645 C CA . SER A 1 87 ? -4.057 -8.583 -4.268 1.00 79.75 87 SER A CA 1
ATOM 646 C C . SER A 1 87 ? -4.574 -9.306 -3.025 1.00 79.75 87 SER A C 1
ATOM 648 O O . SER A 1 87 ? -5.223 -8.675 -2.199 1.00 79.75 87 SER A O 1
ATOM 650 N N . ALA A 1 88 ? -4.227 -10.584 -2.828 1.00 85.38 88 ALA A N 1
ATOM 651 C CA . ALA A 1 88 ? -4.628 -11.346 -1.649 1.00 85.38 88 ALA A CA 1
ATOM 652 C C . ALA A 1 88 ? -4.026 -10.784 -0.350 1.00 85.38 88 ALA A C 1
ATOM 654 O O . ALA A 1 88 ? -4.705 -10.774 0.676 1.00 85.38 88 ALA A O 1
ATOM 655 N N . LYS A 1 89 ? -2.786 -10.273 -0.390 1.00 85.75 89 LYS A N 1
ATOM 656 C CA . LYS A 1 89 ? -2.133 -9.656 0.781 1.00 85.75 89 LYS A CA 1
ATOM 657 C C . LYS A 1 89 ? -2.789 -8.341 1.187 1.00 85.75 89 LYS A C 1
ATOM 659 O O . LYS A 1 89 ? -2.910 -8.071 2.377 1.00 85.75 89 LYS A O 1
ATOM 664 N N . VAL A 1 90 ? -3.236 -7.539 0.218 1.00 87.75 90 VAL A N 1
ATOM 665 C CA . VAL A 1 90 ? -3.888 -6.251 0.508 1.00 87.75 90 VAL A CA 1
ATOM 666 C C . VAL A 1 90 ? -5.410 -6.318 0.587 1.00 87.75 90 VAL A C 1
ATOM 668 O O . VAL A 1 90 ? -6.024 -5.362 1.057 1.00 87.75 90 VAL A O 1
ATOM 671 N N . ALA A 1 91 ? -6.024 -7.435 0.189 1.00 87.81 91 ALA A N 1
ATOM 672 C CA . ALA A 1 91 ? -7.470 -7.650 0.212 1.00 87.81 91 ALA A CA 1
ATOM 673 C C . ALA A 1 91 ? -8.142 -7.287 1.551 1.00 87.81 91 ALA A C 1
ATOM 675 O O . ALA A 1 91 ? -9.167 -6.609 1.499 1.00 87.81 91 ALA A O 1
ATOM 676 N N . PRO A 1 92 ? -7.578 -7.616 2.736 1.00 87.31 92 PRO A N 1
ATOM 677 C CA . PRO A 1 92 ? -8.177 -7.236 4.021 1.00 87.31 92 PRO A CA 1
ATOM 678 C C . PRO A 1 92 ? -8.303 -5.721 4.231 1.00 87.31 92 PRO A C 1
ATOM 680 O O . PRO A 1 92 ? -9.110 -5.265 5.037 1.00 87.31 92 PRO A O 1
ATOM 683 N N . PHE A 1 93 ? -7.502 -4.929 3.518 1.00 88.62 93 PHE A N 1
ATOM 684 C CA . PHE A 1 93 ? -7.501 -3.472 3.614 1.00 88.62 93 PHE A CA 1
ATOM 685 C C . PHE A 1 93 ? -8.362 -2.803 2.552 1.00 88.62 93 PHE A C 1
ATOM 687 O O . PHE A 1 93 ? -8.542 -1.587 2.605 1.00 88.62 93 PHE A O 1
ATOM 694 N N . LEU A 1 94 ? -8.860 -3.545 1.566 1.00 87.44 94 LEU A N 1
ATOM 695 C CA . LEU A 1 94 ? -9.724 -3.005 0.527 1.00 87.44 94 LEU A CA 1
ATOM 696 C C . LEU A 1 94 ? -11.167 -2.953 1.028 1.00 87.44 94 LEU A C 1
ATOM 698 O O . LEU A 1 94 ? -11.575 -3.722 1.898 1.00 87.44 94 LEU A O 1
ATOM 702 N N . ARG A 1 95 ? -11.952 -2.011 0.503 1.00 82.19 95 ARG A N 1
ATOM 703 C CA . ARG A 1 95 ? -13.397 -2.000 0.734 1.00 82.19 95 ARG A CA 1
ATOM 704 C C . ARG A 1 95 ? -13.974 -3.229 0.057 1.00 82.19 95 ARG A C 1
ATOM 706 O O . ARG A 1 95 ? -13.790 -3.391 -1.150 1.00 82.19 95 ARG A O 1
ATOM 713 N N . ASP A 1 96 ? -14.715 -4.039 0.809 1.00 66.75 96 ASP A N 1
ATOM 714 C CA . ASP A 1 96 ? -15.583 -5.054 0.228 1.00 66.75 96 ASP A CA 1
ATOM 715 C C . ASP A 1 96 ? -16.538 -4.359 -0.746 1.00 66.75 96 ASP A C 1
ATOM 717 O O . ASP A 1 96 ? -17.517 -3.718 -0.366 1.00 66.75 96 ASP A O 1
ATOM 721 N N . THR A 1 97 ? -16.248 -4.477 -2.038 1.00 48.31 97 THR A N 1
ATOM 722 C CA . THR A 1 97 ? -17.188 -4.141 -3.110 1.00 48.31 97 THR A CA 1
ATOM 723 C C . THR A 1 97 ? -18.082 -5.333 -3.415 1.00 48.31 97 THR A C 1
ATOM 725 O O . THR A 1 97 ? -18.574 -5.465 -4.530 1.00 48.31 97 THR A O 1
ATOM 728 N N . ILE A 1 98 ? -18.335 -6.201 -2.431 1.00 48.66 98 ILE A N 1
ATOM 729 C CA . ILE A 1 98 ? -19.452 -7.130 -2.508 1.00 48.66 98 ILE A CA 1
ATOM 730 C C . ILE A 1 98 ? -20.698 -6.266 -2.285 1.00 48.66 98 ILE A C 1
ATOM 732 O O . ILE A 1 98 ? -20.948 -5.871 -1.140 1.00 48.66 98 ILE A O 1
ATOM 736 N N . PRO A 1 99 ? -21.520 -5.942 -3.309 1.00 42.00 99 PRO A N 1
ATOM 737 C CA . PRO A 1 99 ? -22.898 -5.634 -3.001 1.00 42.00 99 PRO A CA 1
ATOM 738 C C . PRO A 1 99 ? -23.397 -6.875 -2.273 1.00 42.00 99 PRO A C 1
ATOM 740 O O . PRO A 1 99 ? -23.496 -7.950 -2.860 1.00 42.00 99 PRO A O 1
ATOM 743 N N . SER A 1 100 ? -23.640 -6.750 -0.968 1.00 45.28 10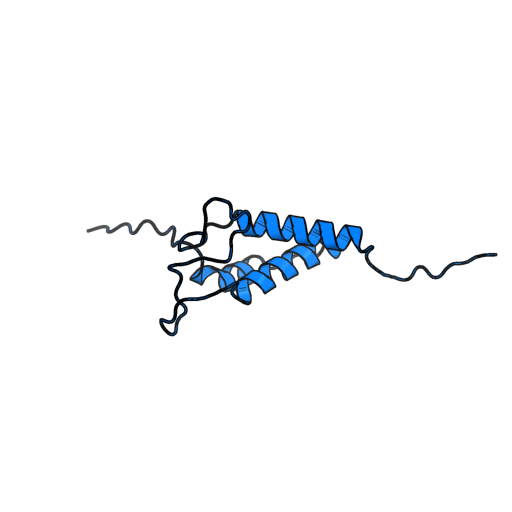0 SER A N 1
ATOM 744 C CA . SER A 1 100 ? -24.488 -7.687 -0.253 1.00 45.28 100 SER A CA 1
ATOM 745 C C . SER A 1 100 ? -25.835 -7.643 -0.959 1.00 45.28 100 SER A C 1
ATOM 747 O O . SER A 1 100 ? -26.743 -6.914 -0.562 1.00 45.28 100 SER A O 1
ATOM 749 N N . SER A 1 101 ? -25.972 -8.411 -2.035 1.00 45.62 101 SER A N 1
ATOM 750 C CA . SER A 1 101 ? -27.244 -8.893 -2.509 1.00 45.62 101 SER A CA 1
ATOM 751 C C . SER A 1 101 ? -27.737 -9.810 -1.398 1.00 45.62 101 SER A C 1
ATOM 753 O O . SER A 1 101 ? -27.586 -11.026 -1.443 1.00 45.62 101 SER A O 1
ATOM 755 N N . ARG A 1 102 ? -28.302 -9.188 -0.353 1.00 51.72 102 ARG A N 1
ATOM 756 C CA . ARG A 1 102 ? -29.404 -9.767 0.402 1.00 51.72 102 ARG A CA 1
ATOM 757 C C . ARG A 1 102 ? -30.461 -10.096 -0.636 1.00 51.72 102 ARG A C 1
ATOM 759 O O . ARG A 1 102 ? -31.268 -9.243 -0.995 1.00 51.72 102 ARG A O 1
ATOM 766 N N . ILE A 1 103 ? -30.402 -11.304 -1.169 1.00 49.38 103 ILE A N 1
ATOM 767 C CA . ILE A 1 103 ? -31.549 -11.893 -1.829 1.00 49.38 103 ILE A CA 1
ATOM 768 C C . ILE A 1 103 ? -32.257 -12.652 -0.716 1.00 49.38 103 ILE A C 1
ATOM 770 O O . ILE A 1 103 ? -31.744 -13.637 -0.185 1.00 49.38 103 ILE A O 1
ATOM 774 N N . HIS A 1 104 ? -33.341 -12.014 -0.283 1.00 46.28 104 HIS A N 1
ATOM 775 C CA . HIS A 1 104 ? -34.395 -12.544 0.568 1.00 46.28 104 HIS A CA 1
ATOM 776 C C . HIS A 1 104 ? -35.027 -13.797 -0.040 1.00 46.28 104 HIS A C 1
ATOM 778 O O . HIS A 1 104 ? -35.091 -13.867 -1.289 1.00 46.28 104 HIS A O 1
#

pLDDT: mean 80.84, std 14.64, range [42.0, 92.94]

Foldseek 3Di:
DDPDPPPVDDPVVLLVVLLVVLQVVLQPAQFPAAAPDPPDPGNDDGFPQADPVRHTDGTDDVLSVVSSVQSSVCSRVVDDDPPVVSCVSCVSGHPPPPPPPPPD

Sequence (104 aa):
MSGWISSLTVPEEDLEQALKLAADLVDLLPFSGVKLCEEQKRAWPRSGVYGPAGDEITGIPPEVELLCEAIATCLLADASIDMSELSAKVAPFLRDTIPSSRIH

Secondary structure (DSSP, 8-state):
-----------HHHHHHHHHHHHHHHHTS-BSSEESSTT--SS-SEES-B-TTS-B--S--HHHHHHHHHHHHHHHHTPPP-HHHHHHHHGGGB----------